Protein AF-A0A858XMP1-F1 (afdb_monomer_lite)

Secondary structure (DSSP, 8-state):
--HHHHHHHHHHTTPEE--STT----TTEEEEETTEEEEE-SSSEEEEE--GGGSTTS-SEEEEEEETTEEEEEEES-HHHHHHHHHHHHHTSS-HHHHHHHH--

Sequence (105 aa):
MKNSELIKLLKTKGYKRVTLETDNGEPNTFYSYRRGLHINATGNLSFHIVPPSQSLGLGRFAVCAVRDGAGFQTGTDCPELFFRRLLSFLQGETSEEEMIRDTAR

pLDDT: mean 95.47, std 3.19, range [77.94, 98.62]

Foldseek 3Di:
DDPVVVVVLLVVLVADEDEPVPDPLDASYWYDDPNKIWHSNHSFKIWIAADPVPCPPQARIKIWGADPNDIFMHGDNDVVVRVVVVVCVSVVVADNVRSRVVRVD

Radius of gyration: 12.72 Å; chains: 1; bounding box: 30×30×31 Å

Organism: NCBI:txid357276

Structure (mmCIF, N/CA/C/O backbone):
data_AF-A0A858XMP1-F1
#
_entry.id   AF-A0A858XMP1-F1
#
loop_
_atom_site.group_PDB
_atom_site.id
_atom_site.type_symbol
_atom_site.label_atom_id
_atom_site.label_alt_id
_atom_site.label_comp_id
_atom_site.label_asym_id
_atom_site.label_entity_id
_atom_site.label_seq_id
_atom_site.pdbx_PDB_ins_code
_atom_site.Cartn_x
_atom_site.Cartn_y
_atom_site.Cartn_z
_atom_site.occupancy
_atom_site.B_iso_or_equiv
_atom_site.auth_seq_id
_atom_site.auth_comp_id
_atom_site.auth_asym_id
_atom_site.auth_atom_id
_atom_site.pdbx_PDB_model_num
ATOM 1 N N . MET A 1 1 ? 0.048 -14.001 1.744 1.00 87.25 1 MET A N 1
ATOM 2 C CA . MET A 1 1 ? -1.282 -13.359 1.633 1.00 87.25 1 MET A CA 1
ATOM 3 C C . MET A 1 1 ? -1.563 -13.027 0.171 1.00 87.25 1 MET A C 1
ATOM 5 O O . MET A 1 1 ? -0.652 -12.592 -0.524 1.00 87.25 1 MET A O 1
ATOM 9 N N . LYS A 1 2 ? -2.784 -13.260 -0.318 1.00 89.50 2 LYS A N 1
ATOM 10 C CA . LYS A 1 2 ? -3.235 -12.887 -1.671 1.00 89.50 2 LYS A CA 1
ATOM 11 C C . LYS A 1 2 ? -3.774 -11.451 -1.685 1.00 89.50 2 LYS A C 1
ATOM 13 O O . LYS A 1 2 ? -4.326 -10.985 -0.691 1.00 89.50 2 LYS A O 1
ATOM 18 N N . ASN A 1 3 ? -3.733 -10.779 -2.841 1.00 90.12 3 ASN A N 1
ATOM 19 C CA . ASN A 1 3 ? -4.265 -9.411 -2.981 1.00 90.12 3 ASN A CA 1
ATOM 20 C C . ASN A 1 3 ? -5.745 -9.298 -2.578 1.00 90.12 3 ASN A C 1
ATOM 22 O O . ASN A 1 3 ? -6.152 -8.280 -2.031 1.00 90.12 3 ASN A O 1
ATOM 26 N N . SER A 1 4 ? -6.559 -10.330 -2.818 1.00 93.06 4 SER A N 1
ATOM 27 C CA . SER A 1 4 ? -7.974 -10.334 -2.427 1.00 93.06 4 SER A CA 1
ATOM 28 C C . SER A 1 4 ? -8.180 -10.324 -0.909 1.00 93.06 4 SER A C 1
ATOM 30 O O . SER A 1 4 ? -9.125 -9.698 -0.435 1.00 93.06 4 SER A O 1
ATOM 32 N N . GLU A 1 5 ? -7.307 -10.988 -0.152 1.00 96.00 5 GLU A N 1
ATOM 33 C CA . GLU A 1 5 ? -7.322 -10.993 1.315 1.00 96.00 5 GLU A CA 1
ATOM 34 C C . GLU A 1 5 ? -6.880 -9.632 1.849 1.00 96.00 5 GLU A C 1
ATOM 36 O O . GLU A 1 5 ? -7.565 -9.047 2.685 1.00 96.00 5 GLU A O 1
ATOM 41 N N . LEU A 1 6 ? -5.806 -9.077 1.279 1.00 96.69 6 LEU A N 1
ATOM 42 C CA . LEU A 1 6 ? -5.323 -7.750 1.644 1.00 96.69 6 LEU A CA 1
ATOM 43 C C . LEU A 1 6 ? -6.363 -6.661 1.351 1.00 96.69 6 LEU A C 1
ATOM 45 O O . LEU A 1 6 ? -6.633 -5.826 2.201 1.00 96.69 6 LEU A O 1
ATOM 49 N N . ILE A 1 7 ? -7.021 -6.695 0.191 1.00 97.44 7 ILE A N 1
ATOM 50 C CA . ILE A 1 7 ? -8.097 -5.751 -0.148 1.00 97.44 7 ILE A CA 1
ATOM 51 C C . ILE A 1 7 ? -9.248 -5.824 0.862 1.00 97.44 7 ILE A C 1
ATOM 53 O O . ILE A 1 7 ? -9.822 -4.790 1.205 1.00 97.44 7 ILE A O 1
ATOM 57 N N . LYS A 1 8 ? -9.622 -7.027 1.32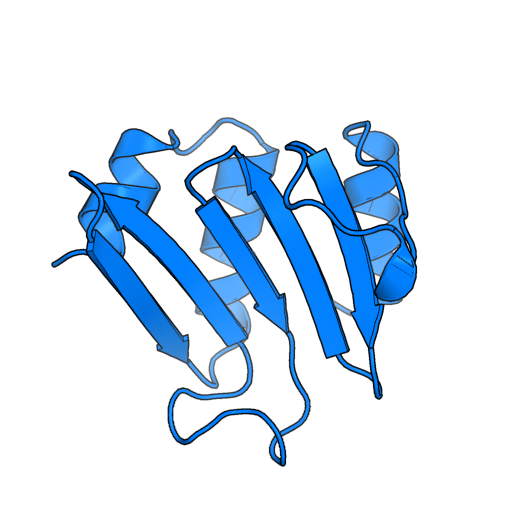0 1.00 98.00 8 LYS A N 1
ATOM 58 C CA . LYS A 1 8 ? -10.647 -7.176 2.364 1.00 98.00 8 LYS A CA 1
ATOM 59 C C . LYS A 1 8 ? -10.177 -6.532 3.667 1.00 98.00 8 LYS A C 1
ATOM 61 O O . LYS A 1 8 ? -10.928 -5.750 4.238 1.00 98.00 8 LYS A O 1
ATOM 66 N N . LEU A 1 9 ? -8.936 -6.796 4.078 1.00 98.00 9 LEU A N 1
ATOM 67 C CA . LEU A 1 9 ? -8.340 -6.192 5.269 1.00 98.00 9 LEU A CA 1
ATOM 68 C C . LEU A 1 9 ? -8.317 -4.657 5.184 1.00 98.00 9 LEU A C 1
ATOM 70 O O . LEU A 1 9 ? -8.808 -3.993 6.093 1.00 98.00 9 LEU A O 1
ATOM 74 N N . LEU A 1 10 ? -7.837 -4.090 4.077 1.00 98.38 10 LEU A N 1
ATOM 75 C CA . LEU A 1 10 ? -7.813 -2.642 3.847 1.00 98.38 10 LEU A CA 1
ATOM 76 C C . LEU A 1 10 ? -9.208 -2.026 4.025 1.00 98.38 10 LEU A C 1
ATOM 78 O O . LEU A 1 10 ? -9.372 -1.072 4.780 1.00 98.38 10 LEU A O 1
ATOM 82 N N . LYS A 1 11 ? -10.241 -2.628 3.421 1.00 98.19 11 LYS A N 1
ATOM 83 C CA . LYS A 1 11 ? -11.630 -2.175 3.594 1.00 98.19 11 LYS A CA 1
ATOM 84 C C . LYS A 1 11 ? -12.096 -2.230 5.051 1.00 98.19 11 LYS A C 1
ATOM 86 O O . LYS A 1 11 ? -12.743 -1.294 5.503 1.00 98.19 11 LYS A O 1
ATOM 91 N N . THR A 1 12 ? -11.761 -3.288 5.797 1.00 98.06 12 THR A N 1
ATOM 92 C CA . THR A 1 12 ? -12.099 -3.369 7.236 1.0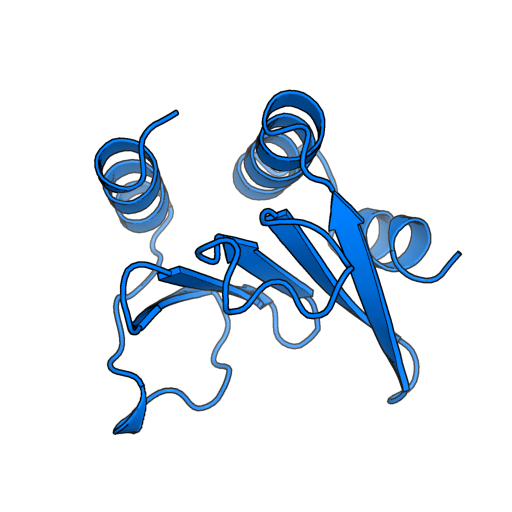0 98.06 12 THR A CA 1
ATOM 93 C C . THR A 1 12 ? -11.382 -2.315 8.078 1.00 98.06 12 THR A C 1
ATOM 95 O O . THR A 1 12 ? -11.888 -1.926 9.123 1.00 98.06 12 THR A O 1
ATOM 98 N N . LYS A 1 13 ? -10.234 -1.818 7.606 1.00 97.19 13 LYS A N 1
ATOM 99 C CA . LYS A 1 13 ? -9.471 -0.723 8.215 1.00 97.19 13 LYS A CA 1
ATOM 100 C C . LYS A 1 13 ? -9.911 0.665 7.731 1.00 97.19 13 LYS A C 1
ATOM 102 O O . LYS A 1 13 ? -9.265 1.648 8.061 1.00 97.19 13 LYS A O 1
ATOM 107 N N . GLY A 1 14 ? -10.997 0.753 6.958 1.00 97.69 14 GLY A N 1
ATOM 108 C CA . GLY A 1 14 ? -11.553 2.019 6.477 1.00 97.69 14 GLY A CA 1
ATOM 109 C C . GLY A 1 14 ? -10.919 2.552 5.193 1.00 97.69 14 GLY A C 1
ATOM 110 O O . GLY A 1 14 ? -11.270 3.649 4.767 1.00 97.69 14 GLY A O 1
ATOM 111 N N . TYR A 1 15 ? -10.034 1.792 4.539 1.00 98.50 15 TYR A N 1
ATOM 112 C CA . TYR A 1 15 ? -9.427 2.251 3.295 1.00 98.50 15 TYR A CA 1
ATOM 113 C C . TYR A 1 15 ? -10.445 2.276 2.156 1.00 98.50 15 TYR A C 1
ATOM 115 O O . TYR A 1 15 ? -11.175 1.303 1.909 1.00 98.50 15 TYR A O 1
ATOM 123 N N . LYS A 1 16 ? -10.427 3.365 1.393 1.00 98.19 16 LYS A N 1
ATOM 124 C CA . LYS A 1 16 ? -11.287 3.568 0.231 1.00 98.19 16 LYS A CA 1
ATOM 125 C C . LYS A 1 16 ? -10.582 3.113 -1.043 1.00 98.19 16 LYS A C 1
ATOM 127 O O . LYS A 1 16 ? -9.432 3.450 -1.303 1.00 98.19 16 LYS A O 1
ATOM 132 N N . ARG A 1 17 ? -11.296 2.367 -1.886 1.00 98.00 17 ARG A N 1
ATOM 133 C CA . ARG A 1 17 ? -10.810 2.085 -3.239 1.00 98.00 17 ARG A CA 1
ATOM 134 C C . ARG A 1 17 ? -10.997 3.323 -4.116 1.00 98.00 17 ARG A C 1
ATOM 136 O O . ARG A 1 17 ? -12.112 3.834 -4.193 1.00 98.00 17 ARG A O 1
ATOM 143 N N . VAL A 1 18 ? -9.949 3.715 -4.827 1.00 98.06 18 VAL A N 1
ATOM 144 C CA . VAL A 1 18 ? -9.973 4.734 -5.884 1.00 98.06 18 VAL A CA 1
ATOM 145 C C . VAL A 1 18 ? -9.583 4.110 -7.229 1.00 98.06 18 VAL A C 1
ATOM 147 O O . VAL A 1 18 ? -9.201 2.936 -7.301 1.00 98.06 18 VAL A O 1
ATOM 150 N N . THR A 1 19 ? -9.757 4.864 -8.310 1.00 96.62 19 THR A N 1
ATOM 151 C CA . THR A 1 19 ? -9.196 4.538 -9.631 1.00 96.62 19 THR A CA 1
ATOM 152 C C . THR A 1 19 ? -7.845 5.224 -9.801 1.00 96.62 19 THR A C 1
ATOM 154 O O . THR A 1 19 ? -7.549 6.138 -9.039 1.00 96.62 19 THR A O 1
ATOM 157 N N . LEU A 1 20 ? -7.044 4.805 -10.785 1.00 94.06 20 LEU A N 1
ATOM 158 C CA . LEU A 1 20 ? -5.773 5.474 -11.078 1.00 94.06 20 LEU A CA 1
ATOM 159 C C . LEU A 1 20 ? -6.008 6.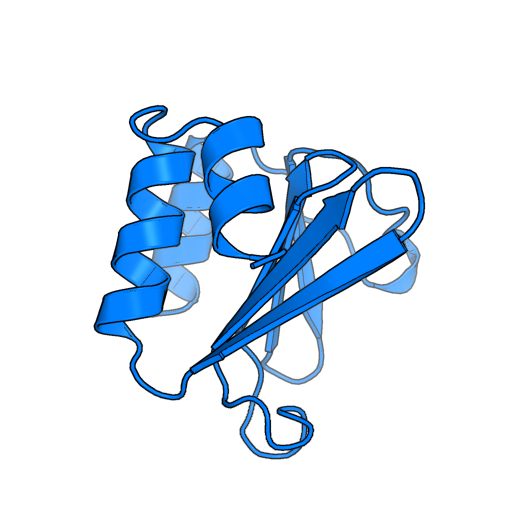940 -11.478 1.00 94.06 20 LEU A C 1
ATOM 161 O O . LEU A 1 20 ? -5.255 7.820 -11.095 1.00 94.06 20 LEU A O 1
ATOM 165 N N . GLU A 1 21 ? -7.080 7.196 -12.223 1.00 95.38 21 GLU A N 1
ATOM 166 C CA . GLU A 1 21 ? -7.453 8.511 -12.743 1.00 95.38 21 GLU A CA 1
ATOM 167 C C . GLU A 1 21 ? -7.926 9.466 -11.640 1.00 95.38 21 GLU A C 1
ATOM 169 O O . GLU A 1 21 ? -7.823 10.682 -11.776 1.00 95.38 21 GLU A O 1
ATOM 174 N N . THR A 1 22 ? -8.465 8.913 -10.554 1.00 93.94 22 THR A N 1
ATOM 175 C CA . THR A 1 22 ? -8.961 9.668 -9.395 1.00 93.94 22 THR A CA 1
ATOM 176 C C . THR A 1 22 ? -8.009 9.609 -8.207 1.00 93.94 22 THR A C 1
ATOM 178 O O . THR A 1 22 ? -8.375 10.072 -7.130 1.00 93.94 22 THR A O 1
ATOM 181 N N . ASP A 1 23 ? -6.856 8.957 -8.351 1.00 94.12 23 ASP A N 1
ATOM 182 C CA . ASP A 1 23 ? -5.879 8.876 -7.278 1.00 94.12 23 ASP A CA 1
ATOM 183 C C . ASP A 1 23 ? -5.107 10.193 -7.190 1.00 94.12 23 ASP A C 1
ATOM 185 O O . ASP A 1 23 ? -4.415 10.598 -8.121 1.00 94.12 23 ASP A O 1
ATOM 189 N N . ASN A 1 24 ? -5.252 10.868 -6.058 1.00 92.44 24 ASN A N 1
ATOM 190 C CA . ASN A 1 24 ? -4.576 12.119 -5.729 1.00 92.44 24 ASN A CA 1
ATOM 191 C C . ASN A 1 24 ? -3.594 11.948 -4.557 1.00 92.44 24 ASN A C 1
ATOM 193 O O . ASN A 1 24 ? -3.136 12.944 -4.001 1.00 92.44 24 ASN A O 1
ATOM 197 N N . GLY A 1 25 ? -3.288 10.703 -4.166 1.00 90.12 25 GLY A N 1
ATOM 198 C CA . GLY A 1 25 ? -2.435 10.415 -3.013 1.00 90.12 25 GLY A CA 1
ATOM 199 C C . GLY A 1 25 ? -3.127 10.633 -1.665 1.00 90.12 25 GLY A C 1
ATOM 200 O O . GLY A 1 25 ? -2.451 10.770 -0.647 1.00 90.12 25 GLY A O 1
ATOM 201 N N . GLU A 1 26 ? -4.465 10.676 -1.633 1.00 96.00 26 GLU A N 1
ATOM 202 C CA . GLU A 1 26 ? -5.220 10.769 -0.385 1.00 96.00 26 GLU A CA 1
ATOM 203 C C . GLU A 1 26 ? -4.863 9.613 0.571 1.00 96.00 26 GLU A C 1
ATOM 205 O O . GLU A 1 26 ? -4.855 8.447 0.154 1.00 96.00 26 GLU A O 1
ATOM 210 N N . PRO A 1 27 ? -4.616 9.900 1.863 1.00 97.44 27 PRO A N 1
ATOM 211 C CA . PRO A 1 27 ? -4.402 8.872 2.873 1.00 97.44 27 PRO A CA 1
ATOM 212 C C . PRO A 1 27 ? -5.548 7.864 2.935 1.00 97.44 27 PRO A C 1
ATOM 214 O O . PRO A 1 27 ? -6.710 8.194 2.690 1.00 97.44 27 PRO A O 1
ATOM 217 N N . ASN A 1 28 ? -5.236 6.642 3.357 1.00 98.12 28 ASN A N 1
ATOM 218 C CA . ASN A 1 28 ? -6.197 5.549 3.477 1.00 98.12 28 ASN A CA 1
ATOM 219 C C . ASN A 1 28 ? -6.935 5.242 2.164 1.00 98.12 28 ASN A C 1
ATOM 221 O O . ASN A 1 28 ? -8.125 4.908 2.157 1.00 98.12 28 ASN A O 1
ATOM 225 N N . THR A 1 29 ? -6.233 5.320 1.035 1.00 98.62 29 THR A N 1
ATOM 226 C CA . THR A 1 29 ? -6.772 4.918 -0.267 1.00 98.62 29 THR A CA 1
ATOM 227 C C . THR A 1 29 ? -5.956 3.794 -0.890 1.00 98.62 29 THR A C 1
ATOM 229 O O . THR A 1 29 ? -4.831 3.499 -0.487 1.00 98.62 29 THR A O 1
ATOM 232 N N . PHE A 1 30 ? -6.547 3.084 -1.847 1.00 98.56 30 PHE A N 1
ATOM 233 C CA . PHE A 1 30 ? -5.820 2.108 -2.651 1.00 98.56 30 PHE A CA 1
ATOM 234 C C . PHE A 1 30 ? -6.441 1.949 -4.034 1.00 98.56 30 PHE A C 1
ATOM 236 O O . PHE A 1 30 ? -7.654 2.090 -4.211 1.00 98.56 30 PHE A O 1
ATOM 243 N N . TYR A 1 31 ? -5.634 1.539 -5.003 1.00 97.75 31 TYR A N 1
ATOM 244 C CA . TYR A 1 31 ? -6.099 1.180 -6.339 1.00 97.75 31 TYR A CA 1
ATOM 245 C C . TYR A 1 31 ? -5.323 -0.015 -6.885 1.00 97.75 31 TYR A C 1
ATOM 247 O O . TYR A 1 31 ? -4.269 -0.408 -6.384 1.00 97.75 31 TYR A O 1
ATOM 255 N N . SER A 1 32 ? -5.876 -0.641 -7.919 1.00 96.19 32 SER A N 1
ATOM 256 C CA . SER A 1 32 ? -5.196 -1.702 -8.655 1.00 96.19 32 SER A CA 1
ATOM 257 C C . SER A 1 32 ? -4.882 -1.219 -10.058 1.00 96.19 32 SER A C 1
ATOM 259 O O . SER A 1 32 ? -5.757 -0.687 -10.735 1.00 96.19 32 SER A O 1
ATOM 261 N N . TYR A 1 33 ? -3.657 -1.451 -10.511 1.00 94.25 33 TYR A N 1
ATOM 262 C CA . TYR A 1 33 ? -3.216 -1.077 -11.849 1.00 94.25 33 TYR A CA 1
ATOM 263 C C . TYR A 1 33 ? -2.377 -2.196 -12.448 1.00 94.25 33 TYR A C 1
ATOM 265 O O . TYR A 1 33 ? -1.442 -2.678 -11.820 1.00 94.25 33 TYR A O 1
ATOM 273 N N . ARG A 1 34 ? -2.739 -2.662 -13.652 1.00 92.81 34 ARG A N 1
ATOM 274 C CA . ARG A 1 34 ? -2.015 -3.716 -14.395 1.00 92.81 34 ARG A CA 1
ATOM 275 C C . ARG A 1 34 ? -1.554 -4.900 -13.520 1.00 92.81 34 ARG A C 1
ATOM 277 O O . ARG A 1 34 ? -0.405 -5.325 -13.598 1.00 92.81 34 ARG A O 1
ATOM 284 N N . ARG A 1 35 ? -2.474 -5.455 -12.717 1.00 91.50 35 ARG A N 1
ATOM 285 C CA . ARG A 1 35 ? -2.258 -6.565 -11.753 1.00 91.50 35 ARG A CA 1
ATOM 286 C C . ARG A 1 35 ? -1.434 -6.217 -10.503 1.00 91.50 35 ARG A C 1
ATOM 288 O O . ARG A 1 35 ? -1.247 -7.093 -9.661 1.00 91.50 35 ARG A O 1
ATOM 295 N N . GLY A 1 36 ? -0.984 -4.977 -10.365 1.00 94.88 36 GLY A N 1
ATOM 296 C CA . GLY A 1 36 ? -0.441 -4.427 -9.133 1.00 94.88 36 GLY A CA 1
ATOM 297 C C . GLY A 1 36 ? -1.520 -3.886 -8.193 1.00 94.88 36 GLY A C 1
ATOM 298 O O . GLY A 1 36 ? -2.685 -3.727 -8.571 1.00 94.88 36 GLY A O 1
ATOM 299 N N . LEU A 1 37 ? -1.116 -3.618 -6.957 1.00 97.31 37 LEU A N 1
ATOM 300 C CA . LEU A 1 37 ? -1.903 -2.997 -5.901 1.00 97.31 37 LEU A CA 1
ATOM 301 C C . LEU A 1 37 ? -1.059 -1.889 -5.269 1.00 97.31 37 LEU A C 1
ATOM 303 O O . LEU A 1 37 ? 0.048 -2.152 -4.804 1.00 97.31 37 LEU A O 1
ATOM 307 N N . HIS A 1 38 ? -1.601 -0.681 -5.250 1.00 97.56 38 HIS A N 1
ATOM 308 C CA . HIS A 1 38 ? -0.978 0.508 -4.682 1.00 97.56 38 HIS A CA 1
ATOM 309 C C . HIS A 1 38 ? -1.831 0.977 -3.512 1.00 97.56 38 HIS A C 1
ATOM 311 O O . HIS A 1 38 ? -3.054 1.044 -3.639 1.00 97.56 38 HIS A O 1
ATOM 317 N N . ILE A 1 39 ? -1.197 1.229 -2.372 1.00 98.56 39 ILE A N 1
ATOM 318 C CA . ILE A 1 39 ? -1.855 1.546 -1.106 1.00 98.56 39 ILE A CA 1
ATOM 319 C C . ILE A 1 39 ? -1.239 2.838 -0.585 1.00 98.56 39 ILE A C 1
ATOM 321 O O . ILE A 1 39 ? -0.068 2.841 -0.213 1.00 98.56 39 ILE A O 1
ATOM 325 N N . ASN A 1 40 ? -2.031 3.901 -0.528 1.00 98.12 40 ASN A N 1
ATOM 326 C CA . ASN A 1 40 ? -1.658 5.176 0.069 1.00 98.12 40 ASN A CA 1
ATOM 327 C C . ASN A 1 40 ? -2.008 5.094 1.556 1.00 98.12 40 ASN A C 1
ATOM 329 O O . ASN A 1 40 ? -3.175 5.199 1.939 1.00 98.12 40 ASN A O 1
ATOM 333 N N . ALA A 1 41 ? -1.012 4.792 2.387 1.00 97.88 41 ALA A N 1
ATOM 334 C CA . ALA A 1 41 ? -1.209 4.596 3.817 1.00 97.88 41 ALA A CA 1
ATOM 335 C C . ALA A 1 41 ? -1.384 5.937 4.536 1.00 97.88 41 ALA A C 1
ATOM 337 O O . ALA A 1 41 ? -2.348 6.129 5.274 1.00 97.88 41 ALA A O 1
ATOM 338 N N . THR A 1 42 ? -0.492 6.881 4.251 1.00 97.44 42 THR A N 1
ATOM 339 C CA . THR A 1 42 ? -0.542 8.268 4.730 1.00 97.44 42 THR A CA 1
ATOM 340 C C . THR A 1 42 ? -0.173 9.210 3.583 1.00 97.44 42 THR A C 1
ATOM 342 O O . THR A 1 42 ? 0.065 8.761 2.462 1.00 97.44 42 THR A O 1
ATOM 345 N N . GLY A 1 43 ? -0.087 10.516 3.853 1.00 95.69 43 GLY A N 1
ATOM 346 C CA . GLY A 1 43 ? 0.434 11.475 2.874 1.00 95.69 43 GLY A CA 1
ATOM 347 C C . GLY A 1 43 ? 1.925 11.285 2.562 1.00 95.69 43 GLY A C 1
ATOM 348 O O . GLY A 1 43 ? 2.389 11.762 1.532 1.00 95.69 43 GLY A O 1
ATOM 349 N N . ASN A 1 44 ? 2.667 10.569 3.416 1.00 96.88 44 ASN A N 1
ATOM 350 C CA . ASN A 1 44 ? 4.106 10.355 3.260 1.00 96.88 44 ASN A CA 1
ATOM 351 C C . ASN A 1 44 ? 4.500 8.878 3.184 1.00 96.88 44 ASN A C 1
ATOM 353 O O . ASN A 1 44 ? 5.692 8.591 3.154 1.00 96.88 44 ASN A O 1
ATOM 357 N N . LEU A 1 45 ? 3.553 7.938 3.185 1.00 97.94 45 LEU A N 1
ATOM 358 C CA . LEU A 1 45 ? 3.843 6.507 3.206 1.00 97.94 45 LEU A CA 1
ATOM 359 C C . LEU A 1 45 ? 2.917 5.750 2.256 1.00 97.94 45 LEU A C 1
ATOM 361 O O . LEU A 1 45 ? 1.691 5.860 2.342 1.00 97.94 45 LEU A O 1
ATOM 365 N N . SER A 1 46 ? 3.494 4.916 1.394 1.00 97.88 46 SER A N 1
ATOM 366 C CA . SER A 1 46 ? 2.737 4.018 0.524 1.00 97.88 46 SER A CA 1
ATOM 367 C C . SER A 1 46 ? 3.354 2.621 0.433 1.00 97.88 46 SER A C 1
ATOM 369 O O . SER A 1 46 ? 4.555 2.418 0.621 1.00 97.88 46 SER A O 1
ATOM 371 N N . PHE A 1 47 ? 2.504 1.632 0.146 1.00 98.12 47 PHE A N 1
ATOM 372 C CA . PHE A 1 47 ? 2.874 0.223 -0.002 1.00 98.12 47 PHE A CA 1
ATOM 373 C C . PHE A 1 47 ? 2.422 -0.309 -1.355 1.00 98.12 47 PHE A C 1
ATOM 375 O O . PHE A 1 47 ? 1.262 -0.164 -1.747 1.00 98.12 47 PHE A O 1
ATOM 382 N N . HIS A 1 48 ? 3.353 -0.891 -2.098 1.00 97.12 48 HIS A N 1
ATOM 383 C CA . HIS A 1 48 ? 3.157 -1.249 -3.493 1.00 97.12 48 HIS A CA 1
ATOM 384 C C . HIS A 1 48 ? 3.455 -2.739 -3.687 1.00 97.12 48 HIS A C 1
ATOM 386 O O . HIS A 1 48 ? 4.506 -3.238 -3.292 1.00 97.12 48 HIS A O 1
ATOM 392 N N . ILE A 1 49 ? 2.527 -3.449 -4.325 1.00 97.62 49 ILE A N 1
ATOM 393 C CA . ILE A 1 49 ? 2.706 -4.821 -4.801 1.00 97.62 49 ILE A CA 1
ATOM 394 C C . ILE A 1 49 ? 2.589 -4.776 -6.315 1.00 97.62 49 ILE A C 1
ATOM 396 O O . ILE A 1 49 ? 1.505 -4.529 -6.836 1.00 97.62 49 ILE A O 1
ATOM 400 N N . VAL A 1 50 ? 3.668 -5.042 -7.036 1.00 96.00 50 VAL A N 1
ATOM 401 C CA . VAL A 1 50 ? 3.717 -4.928 -8.497 1.00 96.00 50 VAL A CA 1
ATOM 402 C C . VAL A 1 50 ? 4.106 -6.259 -9.153 1.00 96.00 50 VAL A C 1
ATOM 404 O O . VAL A 1 50 ? 4.727 -7.128 -8.526 1.00 96.00 50 VAL A O 1
ATOM 407 N N . PRO A 1 51 ? 3.714 -6.499 -10.418 1.00 94.38 51 PRO A N 1
ATOM 408 C CA . PRO A 1 51 ? 4.262 -7.618 -11.177 1.00 94.38 51 PRO A CA 1
ATOM 409 C C . PRO A 1 51 ? 5.769 -7.415 -11.439 1.00 94.38 51 PRO A C 1
ATOM 411 O O . PRO A 1 51 ? 6.223 -6.272 -11.488 1.00 94.38 51 PRO A O 1
ATOM 414 N N . PRO A 1 52 ? 6.543 -8.493 -11.688 1.00 91.50 52 PRO A N 1
ATOM 415 C CA . PRO A 1 52 ? 7.982 -8.399 -11.965 1.00 91.50 52 PRO A CA 1
ATOM 416 C C . PRO A 1 52 ? 8.352 -7.389 -13.058 1.00 91.50 52 PRO A C 1
ATOM 418 O O . PRO A 1 52 ? 9.343 -6.685 -12.941 1.00 91.50 52 PRO A O 1
ATOM 421 N N . SER A 1 53 ? 7.522 -7.255 -14.096 1.00 91.62 53 SER A N 1
ATOM 422 C CA . SER A 1 53 ? 7.747 -6.309 -15.197 1.00 91.62 53 SER A CA 1
ATOM 423 C C . SER A 1 53 ? 7.647 -4.830 -14.796 1.00 91.62 53 SER A C 1
ATOM 425 O O . SER A 1 53 ? 7.912 -3.965 -15.621 1.00 91.62 53 SER A O 1
ATOM 427 N N . GLN A 1 54 ? 7.190 -4.530 -13.578 1.00 91.44 54 GLN A N 1
ATOM 428 C CA . GLN A 1 54 ? 6.997 -3.178 -13.042 1.00 91.44 54 GLN A CA 1
ATOM 429 C C . GLN A 1 54 ? 7.846 -2.924 -11.784 1.00 91.44 54 GLN A C 1
ATOM 431 O O . GLN A 1 54 ? 7.695 -1.882 -11.158 1.00 91.44 54 GLN A O 1
ATOM 436 N N . SER A 1 55 ? 8.729 -3.853 -11.396 1.00 89.44 55 SER A N 1
ATOM 437 C CA . SER A 1 55 ? 9.512 -3.750 -10.154 1.00 89.44 55 SER A CA 1
ATOM 438 C C . SER A 1 55 ? 10.677 -2.762 -10.221 1.00 89.44 55 SER A C 1
ATOM 440 O O . SER A 1 55 ? 11.230 -2.415 -9.184 1.00 89.44 55 SER A O 1
ATOM 442 N N . LEU A 1 56 ? 11.090 -2.346 -11.426 1.00 88.06 56 LEU A N 1
ATOM 443 C CA . LEU A 1 56 ? 12.232 -1.447 -11.652 1.00 88.06 56 LEU A CA 1
ATOM 444 C C . LEU A 1 56 ? 13.534 -1.914 -10.965 1.00 88.06 56 LEU A C 1
ATOM 446 O O . LEU A 1 56 ? 14.363 -1.100 -10.577 1.00 88.06 56 LEU A O 1
ATOM 450 N N . GLY A 1 57 ? 13.707 -3.229 -10.786 1.00 89.50 57 GLY A N 1
ATOM 451 C CA . GLY A 1 57 ? 14.872 -3.805 -10.103 1.00 89.50 57 GLY A CA 1
ATOM 452 C C . GLY A 1 57 ? 14.836 -3.721 -8.571 1.00 89.50 57 GLY A C 1
ATOM 453 O O . GLY A 1 57 ? 15.757 -4.210 -7.927 1.00 89.50 57 GLY A O 1
ATOM 454 N N . LEU A 1 58 ? 13.776 -3.162 -7.980 1.00 88.25 58 LEU A N 1
ATOM 455 C CA . LEU A 1 58 ? 13.600 -3.051 -6.525 1.00 88.25 58 LEU A CA 1
ATOM 456 C C . LEU A 1 58 ? 12.977 -4.310 -5.909 1.00 88.25 58 LEU A C 1
ATOM 458 O O . LEU A 1 58 ? 13.031 -4.502 -4.702 1.00 88.25 58 LEU A O 1
ATOM 462 N N . GLY A 1 59 ? 12.373 -5.165 -6.730 1.00 94.69 59 GLY A N 1
ATOM 463 C CA . GLY A 1 59 ? 11.544 -6.282 -6.286 1.00 94.69 59 GLY A CA 1
ATOM 464 C C . GLY A 1 59 ? 10.053 -5.952 -6.333 1.00 94.69 59 GLY A C 1
ATOM 465 O O . GLY A 1 59 ? 9.630 -4.813 -6.535 1.00 94.69 59 GLY A O 1
ATOM 466 N N . ARG A 1 60 ? 9.223 -6.986 -6.237 1.00 96.31 60 ARG A N 1
ATOM 467 C CA . ARG A 1 60 ? 7.767 -6.889 -6.422 1.00 96.31 60 ARG A CA 1
ATOM 468 C C . ARG A 1 60 ? 7.042 -6.156 -5.303 1.00 96.31 60 ARG A C 1
ATOM 470 O O . ARG A 1 60 ? 5.885 -5.783 -5.488 1.00 96.31 60 ARG A O 1
ATOM 477 N N . PHE A 1 61 ? 7.672 -6.012 -4.149 1.00 97.44 61 PHE A N 1
ATOM 478 C CA . PHE A 1 61 ? 7.084 -5.417 -2.964 1.00 97.44 61 PHE A CA 1
ATOM 479 C C . PHE A 1 61 ? 7.901 -4.196 -2.577 1.00 97.44 61 PHE A C 1
ATOM 481 O O . PHE A 1 61 ? 9.087 -4.335 -2.298 1.00 97.44 61 PHE A O 1
ATOM 488 N N . ALA A 1 62 ? 7.284 -3.021 -2.550 1.00 96.81 62 ALA A N 1
ATOM 489 C CA . ALA A 1 62 ? 7.975 -1.779 -2.234 1.00 96.81 62 ALA A CA 1
ATOM 490 C C . ALA A 1 62 ? 7.238 -0.973 -1.166 1.00 96.81 62 ALA A C 1
ATOM 492 O O . ALA A 1 62 ? 6.006 -0.959 -1.115 1.00 96.81 62 ALA A O 1
ATOM 493 N N . VAL A 1 63 ? 8.015 -0.304 -0.321 1.00 97.38 63 VAL A N 1
ATOM 494 C CA . VAL A 1 63 ? 7.549 0.728 0.605 1.00 97.38 63 VAL A CA 1
ATOM 495 C C . VAL A 1 63 ? 8.176 2.035 0.155 1.00 97.38 63 VAL A C 1
ATOM 497 O O . VAL A 1 63 ? 9.398 2.103 0.004 1.00 97.38 63 VAL A O 1
ATOM 500 N N . CYS A 1 64 ? 7.347 3.048 -0.063 1.00 96.50 64 CYS A N 1
ATOM 501 C CA . CYS A 1 64 ? 7.794 4.388 -0.415 1.00 96.50 64 CYS A CA 1
ATOM 502 C C . CYS A 1 64 ? 7.488 5.328 0.743 1.00 96.50 64 CYS A C 1
ATOM 504 O O . CYS A 1 64 ? 6.409 5.262 1.330 1.00 96.50 64 CYS A O 1
ATOM 506 N N . ALA A 1 65 ? 8.443 6.192 1.058 1.00 97.31 65 ALA A N 1
ATOM 507 C CA . ALA A 1 65 ? 8.361 7.153 2.139 1.00 97.31 65 ALA A CA 1
ATOM 508 C C . ALA A 1 65 ? 8.759 8.544 1.641 1.00 97.31 65 ALA A C 1
ATOM 510 O O . ALA A 1 65 ? 9.668 8.673 0.823 1.00 97.31 65 ALA A O 1
ATOM 511 N N . VAL A 1 66 ? 8.131 9.585 2.172 1.00 96.69 66 VAL A N 1
ATOM 512 C CA . VAL A 1 66 ? 8.561 10.973 1.988 1.00 96.69 66 VAL A CA 1
ATOM 513 C C . VAL A 1 66 ? 9.102 11.485 3.319 1.00 96.69 66 VAL A C 1
ATOM 515 O O . VAL A 1 66 ? 8.430 11.393 4.343 1.00 96.69 66 VAL A O 1
ATOM 518 N N . ARG A 1 67 ? 10.323 12.026 3.319 1.00 95.44 67 ARG A N 1
ATOM 519 C CA . ARG A 1 67 ? 10.923 12.703 4.479 1.00 95.44 67 ARG A CA 1
ATOM 520 C C . ARG A 1 67 ? 11.537 14.014 4.018 1.00 95.44 67 ARG A C 1
ATOM 522 O O . ARG A 1 67 ? 12.319 14.013 3.073 1.00 95.44 67 ARG A O 1
ATOM 529 N N . ASP A 1 68 ? 11.168 15.119 4.658 1.00 93.44 68 ASP A N 1
ATOM 530 C CA . ASP A 1 68 ? 11.686 16.462 4.347 1.00 93.44 68 ASP A CA 1
ATOM 531 C C . ASP A 1 68 ? 11.538 16.849 2.857 1.00 93.44 68 ASP A C 1
ATOM 533 O O . ASP A 1 68 ? 12.409 17.478 2.262 1.00 93.44 68 ASP A O 1
ATOM 537 N N . GL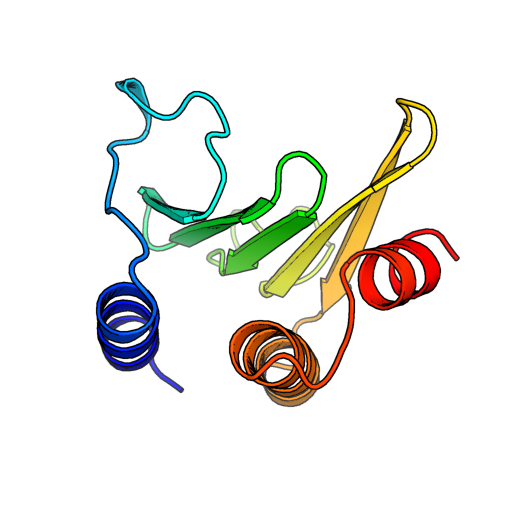Y A 1 69 ? 10.438 16.421 2.225 1.00 92.00 69 GLY A N 1
ATOM 538 C CA . GLY A 1 69 ? 10.166 16.640 0.798 1.00 92.00 69 GLY A CA 1
ATOM 539 C C . GLY A 1 69 ? 10.945 15.730 -0.162 1.00 92.00 69 GLY A C 1
ATOM 540 O O . GLY A 1 69 ? 10.694 15.767 -1.365 1.00 92.00 69 GLY A O 1
ATOM 541 N N . ALA A 1 70 ? 11.848 14.886 0.343 1.00 95.56 70 ALA A N 1
ATOM 542 C CA . ALA A 1 70 ? 12.577 13.900 -0.444 1.00 95.56 70 ALA A CA 1
ATOM 543 C C . ALA A 1 70 ? 11.882 12.531 -0.411 1.00 95.56 70 ALA A C 1
ATOM 545 O O . ALA A 1 70 ? 11.426 12.069 0.636 1.00 95.56 70 ALA A O 1
ATOM 546 N N . GLY A 1 71 ? 11.813 11.878 -1.573 1.00 95.06 71 GLY A N 1
ATOM 547 C CA . GLY A 1 71 ? 11.270 10.531 -1.721 1.00 95.06 71 GLY A CA 1
ATOM 548 C C . GLY A 1 71 ? 12.330 9.457 -1.486 1.00 95.06 71 GLY A C 1
ATOM 549 O O . GLY A 1 71 ? 13.423 9.512 -2.048 1.00 95.06 71 GLY A O 1
ATOM 550 N N . PHE A 1 72 ? 11.975 8.453 -0.697 1.00 95.75 72 PHE A N 1
ATOM 551 C CA . PHE A 1 72 ? 12.773 7.274 -0.398 1.00 95.75 72 PHE A CA 1
ATOM 552 C C . PHE A 1 72 ? 11.957 6.032 -0.719 1.00 95.75 72 PHE A C 1
ATOM 554 O O . PHE A 1 72 ? 10.733 6.023 -0.586 1.00 95.75 72 PHE A O 1
ATOM 561 N N . GLN A 1 73 ? 12.627 4.962 -1.124 1.00 94.56 73 GLN A N 1
ATOM 562 C CA . GLN A 1 73 ? 11.957 3.699 -1.386 1.00 94.56 73 GLN A CA 1
ATOM 563 C C . GLN A 1 73 ? 12.861 2.530 -1.039 1.00 94.56 73 GLN A C 1
ATOM 565 O O . GLN A 1 73 ? 14.065 2.549 -1.295 1.00 94.56 73 GLN A O 1
ATOM 570 N N . THR A 1 74 ? 12.253 1.484 -0.500 1.00 94.81 74 THR A N 1
ATOM 571 C CA . THR A 1 74 ? 12.893 0.189 -0.308 1.00 94.81 74 THR A CA 1
ATOM 572 C C . THR A 1 74 ? 12.031 -0.875 -0.958 1.00 94.81 74 THR A C 1
ATOM 574 O O . THR A 1 74 ? 10.801 -0.817 -0.887 1.00 94.81 74 THR A O 1
ATOM 577 N N . GLY A 1 75 ? 12.671 -1.833 -1.619 1.00 95.31 75 GLY A N 1
ATOM 578 C CA . GLY A 1 75 ? 11.986 -2.927 -2.284 1.00 95.31 75 GLY A CA 1
ATOM 579 C C . GLY A 1 75 ? 12.540 -4.286 -1.880 1.00 95.31 75 GLY A C 1
ATOM 580 O O . GLY A 1 75 ? 13.660 -4.410 -1.382 1.00 95.31 75 GLY A O 1
ATOM 581 N N . THR A 1 76 ? 11.720 -5.315 -2.058 1.00 96.06 76 THR A N 1
ATOM 582 C CA . THR A 1 76 ? 12.086 -6.705 -1.820 1.00 96.06 76 THR A CA 1
ATOM 583 C C . THR A 1 76 ? 11.253 -7.645 -2.688 1.00 96.06 76 THR A C 1
ATOM 585 O O . THR A 1 76 ? 10.115 -7.345 -3.052 1.00 96.06 76 THR A O 1
ATOM 588 N N . ASP A 1 77 ? 11.804 -8.818 -2.997 1.00 96.69 77 ASP A N 1
ATOM 589 C CA . ASP A 1 77 ? 11.044 -9.957 -3.528 1.00 96.69 77 ASP A CA 1
ATOM 590 C C . ASP A 1 77 ? 10.619 -10.946 -2.432 1.00 96.69 77 ASP A C 1
ATOM 592 O O . ASP A 1 77 ? 9.940 -11.927 -2.729 1.00 96.69 77 ASP A O 1
ATOM 596 N N . CYS A 1 78 ? 10.967 -10.684 -1.165 1.00 96.19 78 CYS A N 1
ATOM 597 C CA . CYS A 1 78 ? 10.547 -11.485 -0.019 1.00 96.19 78 CYS A CA 1
ATOM 598 C C . CYS A 1 78 ? 9.193 -10.977 0.518 1.00 96.19 78 CYS A C 1
ATOM 600 O O . CYS A 1 78 ? 9.146 -9.949 1.207 1.00 96.19 78 CYS A O 1
ATOM 602 N N . PRO A 1 79 ? 8.074 -11.670 0.230 1.00 95.31 79 PRO A N 1
ATOM 603 C CA . PRO A 1 79 ? 6.754 -11.232 0.670 1.00 95.31 79 PRO A CA 1
ATOM 604 C C . PRO A 1 79 ? 6.631 -11.191 2.196 1.00 95.31 79 PRO A C 1
ATOM 606 O O . PRO A 1 79 ? 5.912 -10.344 2.718 1.00 95.31 79 PRO A O 1
ATOM 609 N N . GLU A 1 80 ? 7.318 -12.070 2.926 1.00 96.12 80 GLU A N 1
ATOM 610 C CA . GLU A 1 80 ? 7.246 -12.157 4.387 1.00 96.12 80 GLU A CA 1
ATOM 611 C C . GLU A 1 80 ? 7.707 -10.854 5.051 1.00 96.12 80 GLU A C 1
ATOM 613 O O . GLU A 1 80 ? 7.031 -10.347 5.948 1.00 96.12 80 GLU A O 1
ATOM 618 N N . LEU A 1 81 ? 8.817 -10.275 4.575 1.00 95.19 81 LEU A N 1
ATOM 619 C CA . LEU A 1 81 ? 9.337 -9.003 5.084 1.00 95.19 81 LEU A CA 1
ATOM 620 C C . LEU A 1 81 ? 8.366 -7.852 4.811 1.00 95.19 81 LEU A C 1
ATOM 622 O O . LEU A 1 81 ? 8.103 -7.037 5.698 1.00 95.19 81 LEU A O 1
ATOM 626 N N . PHE A 1 82 ? 7.801 -7.810 3.604 1.00 97.00 82 PHE A N 1
ATOM 627 C CA . PHE A 1 82 ? 6.838 -6.784 3.221 1.00 97.00 82 PHE A CA 1
ATOM 628 C C . PHE A 1 82 ? 5.536 -6.879 4.025 1.00 97.00 82 PHE A C 1
ATOM 630 O O . PHE A 1 82 ? 5.110 -5.895 4.630 1.00 97.00 82 PHE A O 1
ATOM 637 N N . PHE A 1 83 ? 4.908 -8.059 4.063 1.00 97.31 83 PHE A N 1
ATOM 638 C CA . PHE A 1 83 ? 3.632 -8.238 4.755 1.00 97.31 83 PHE A CA 1
ATOM 639 C C . PHE A 1 83 ? 3.773 -8.035 6.260 1.00 97.31 83 PHE A C 1
ATOM 641 O O . PHE A 1 83 ? 2.865 -7.470 6.858 1.00 97.31 83 PHE A O 1
ATOM 648 N N . ARG A 1 84 ? 4.903 -8.414 6.872 1.00 96.31 84 ARG A N 1
ATOM 649 C CA . ARG A 1 84 ? 5.161 -8.112 8.285 1.00 96.31 84 ARG A CA 1
ATOM 650 C C . ARG A 1 84 ? 5.100 -6.607 8.556 1.00 96.31 84 ARG A C 1
ATOM 652 O O . ARG A 1 84 ? 4.394 -6.196 9.468 1.00 96.31 84 ARG A O 1
ATOM 659 N N . ARG A 1 85 ? 5.791 -5.790 7.752 1.00 96.50 85 ARG A N 1
ATOM 660 C CA . ARG A 1 85 ? 5.787 -4.323 7.903 1.00 96.50 85 ARG A CA 1
ATOM 661 C C . ARG A 1 85 ? 4.404 -3.719 7.664 1.00 96.50 85 ARG A C 1
ATOM 663 O O . ARG A 1 85 ? 3.926 -2.945 8.484 1.00 96.50 85 ARG A O 1
ATOM 670 N N . LEU A 1 86 ? 3.748 -4.109 6.569 1.00 97.94 86 LEU A N 1
ATOM 671 C CA . LEU A 1 86 ? 2.414 -3.614 6.227 1.00 97.94 86 LEU A CA 1
ATOM 672 C C .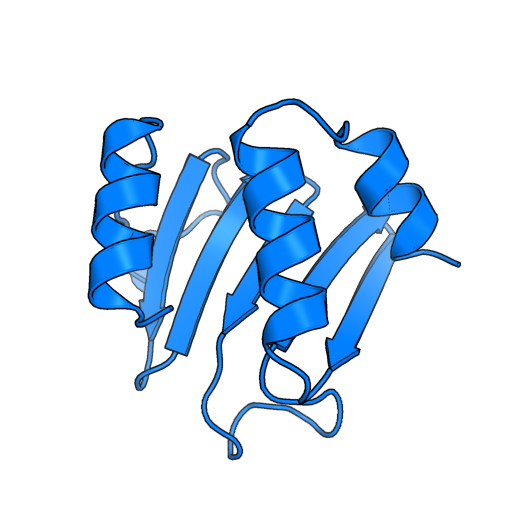 LEU A 1 86 ? 1.385 -3.946 7.317 1.00 97.94 86 LEU A C 1
ATOM 674 O O . LEU A 1 86 ? 0.597 -3.086 7.694 1.00 97.94 86 LEU A O 1
ATOM 678 N N . LEU A 1 87 ? 1.379 -5.180 7.827 1.00 97.75 87 LEU A N 1
ATOM 679 C CA . LEU A 1 87 ? 0.421 -5.593 8.854 1.00 97.75 87 LEU A CA 1
ATOM 680 C C . LEU A 1 87 ? 0.672 -4.888 10.186 1.00 97.75 87 LEU A C 1
ATOM 682 O O . LEU A 1 87 ? -0.286 -4.369 10.749 1.00 97.75 87 LEU A O 1
ATOM 686 N N . SER A 1 88 ? 1.936 -4.785 10.607 1.00 97.88 88 SER A N 1
ATOM 687 C CA . SER A 1 88 ? 2.340 -4.036 11.804 1.00 97.88 88 SER A CA 1
ATOM 688 C C . SER A 1 88 ? 1.834 -2.589 11.748 1.00 97.88 88 SER A C 1
ATOM 690 O O . SER A 1 88 ? 1.167 -2.113 12.666 1.00 97.88 88 SER A O 1
ATOM 692 N N . PHE A 1 89 ? 2.026 -1.914 10.608 1.00 98.19 89 PHE A N 1
ATOM 693 C CA . PHE A 1 89 ? 1.492 -0.569 10.386 1.00 98.19 89 PHE A CA 1
ATOM 694 C C . PHE A 1 89 ? -0.048 -0.532 10.437 1.00 98.19 89 PHE A C 1
ATOM 696 O O . PHE A 1 89 ? -0.631 0.258 11.174 1.00 98.19 89 PHE A O 1
ATOM 703 N N . LEU A 1 90 ? -0.740 -1.422 9.713 1.00 97.31 90 LEU A N 1
ATOM 704 C CA . LEU A 1 90 ? -2.213 -1.475 9.699 1.00 97.31 90 LEU A CA 1
ATOM 705 C C . LEU A 1 90 ? -2.829 -1.842 11.063 1.00 97.31 90 LEU A C 1
ATOM 707 O O . LEU A 1 90 ? -4.018 -1.594 11.302 1.00 97.31 90 LEU A O 1
ATOM 711 N N . GLN A 1 91 ? -2.067 -2.485 11.945 1.00 96.94 91 GLN A N 1
ATOM 712 C CA . GLN A 1 91 ? -2.455 -2.800 13.321 1.00 96.94 91 GLN A CA 1
ATOM 713 C C . GLN A 1 91 ? -2.165 -1.651 14.296 1.00 96.94 91 GLN A C 1
ATOM 715 O O . GLN A 1 91 ? -2.692 -1.678 15.404 1.00 96.94 91 GLN A O 1
ATOM 720 N N . GLY A 1 92 ? -1.423 -0.624 13.868 1.00 96.50 92 GLY A N 1
ATOM 721 C CA . GLY A 1 92 ? -0.967 0.471 14.724 1.00 96.50 92 GLY A CA 1
ATOM 722 C C . GLY A 1 92 ? 0.220 0.091 15.613 1.00 96.50 92 GLY A C 1
ATOM 723 O O . GLY A 1 92 ? 0.513 0.802 16.566 1.00 96.50 92 GLY A O 1
ATOM 724 N N . GLU A 1 93 ? 0.885 -1.029 15.322 1.00 98.06 93 GLU A N 1
ATOM 725 C CA . GLU A 1 93 ? 2.051 -1.526 16.064 1.00 98.06 93 GLU A CA 1
ATOM 726 C C . GLU A 1 93 ? 3.350 -0.816 15.652 1.00 98.06 93 GLU A C 1
ATOM 728 O O . GLU A 1 93 ? 4.313 -0.807 16.413 1.00 98.06 93 GLU A O 1
ATOM 733 N N . THR A 1 94 ? 3.389 -0.223 14.455 1.00 97.56 94 THR A N 1
ATOM 734 C CA . THR A 1 94 ? 4.516 0.586 13.962 1.00 97.56 94 THR A CA 1
ATOM 735 C C . THR A 1 94 ? 4.004 1.931 13.477 1.00 97.56 94 THR A C 1
ATOM 737 O O . THR A 1 94 ? 3.048 1.977 12.697 1.00 97.56 94 THR A O 1
ATOM 740 N N . SER A 1 95 ? 4.638 3.017 13.924 1.00 97.62 95 SER A N 1
ATOM 741 C CA . SER A 1 95 ? 4.227 4.375 13.551 1.00 97.62 95 SER A CA 1
ATOM 742 C C . SER A 1 95 ? 4.669 4.752 12.131 1.00 97.62 95 SER A C 1
ATOM 744 O O . SER A 1 95 ? 5.535 4.112 11.528 1.00 97.62 95 SER A O 1
ATOM 746 N N . GLU A 1 96 ? 4.085 5.819 11.583 1.00 96.94 96 GLU A N 1
ATOM 747 C CA . GLU A 1 96 ? 4.533 6.399 10.313 1.00 96.94 96 GLU A CA 1
ATOM 748 C C . GLU A 1 96 ? 6.004 6.840 10.394 1.00 96.94 96 GLU A C 1
ATOM 750 O O . GLU A 1 96 ? 6.792 6.528 9.505 1.00 96.94 96 GLU A O 1
ATOM 755 N N . GLU A 1 97 ? 6.412 7.495 11.482 1.00 96.56 97 GLU A N 1
ATOM 756 C CA . GLU A 1 97 ? 7.780 7.981 11.681 1.00 96.56 97 GLU A CA 1
ATOM 757 C C . GLU A 1 97 ? 8.799 6.839 11.743 1.00 96.56 97 GLU A C 1
ATOM 759 O O . GLU A 1 97 ? 9.908 6.963 11.216 1.00 96.56 97 GLU A O 1
ATOM 764 N N . GLU A 1 98 ? 8.441 5.723 12.381 1.00 96.69 98 GLU A N 1
ATOM 765 C CA . GLU A 1 98 ? 9.266 4.514 12.412 1.00 96.69 98 GLU A CA 1
ATOM 766 C C . GLU A 1 98 ? 9.406 3.911 11.011 1.00 96.69 98 GLU A C 1
ATOM 768 O O . GLU A 1 98 ? 10.523 3.641 10.562 1.00 96.69 98 GLU A O 1
ATOM 773 N N . MET A 1 99 ? 8.296 3.787 10.275 1.00 96.56 99 MET A N 1
ATOM 774 C CA . MET A 1 99 ? 8.291 3.285 8.898 1.00 96.56 99 MET A CA 1
ATOM 775 C C . MET A 1 99 ? 9.122 4.158 7.949 1.00 96.56 99 MET A C 1
ATOM 777 O O . MET A 1 99 ? 9.894 3.635 7.135 1.00 96.56 99 MET A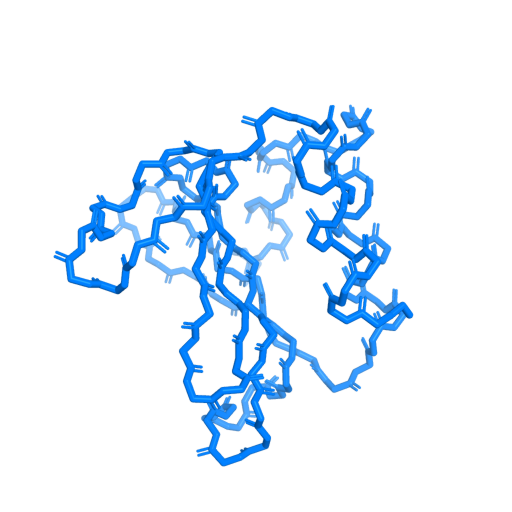 O 1
ATOM 781 N N . ILE A 1 100 ? 8.994 5.484 8.052 1.00 96.44 100 ILE A N 1
ATOM 782 C CA . ILE A 1 100 ? 9.763 6.445 7.253 1.00 96.44 100 ILE A CA 1
ATOM 783 C C . ILE A 1 100 ? 11.247 6.333 7.592 1.00 96.44 100 ILE A C 1
ATOM 785 O O . ILE A 1 100 ? 12.071 6.237 6.683 1.00 96.44 100 ILE A O 1
ATOM 789 N N . ARG A 1 101 ? 11.608 6.294 8.880 1.00 95.06 101 ARG A N 1
ATOM 790 C CA . ARG A 1 101 ? 13.004 6.139 9.317 1.00 95.06 101 ARG A CA 1
ATOM 791 C C . ARG A 1 101 ? 13.629 4.856 8.782 1.00 95.06 101 ARG A C 1
ATOM 793 O O . ARG A 1 101 ? 14.783 4.881 8.374 1.00 95.06 101 ARG A O 1
ATOM 800 N N . ASP A 1 102 ? 12.874 3.763 8.759 1.00 93.62 102 ASP A N 1
ATOM 801 C CA . ASP A 1 102 ? 13.331 2.471 8.245 1.00 93.62 102 ASP A CA 1
ATOM 802 C C . ASP A 1 102 ? 13.463 2.413 6.725 1.00 93.62 102 ASP A C 1
ATOM 804 O O . ASP A 1 102 ? 14.244 1.611 6.208 1.00 93.62 102 ASP A O 1
ATOM 808 N N . THR A 1 103 ? 12.704 3.243 6.016 1.00 92.94 103 THR A N 1
ATOM 809 C CA . THR A 1 103 ? 12.724 3.324 4.551 1.00 92.94 103 THR A CA 1
ATOM 810 C C . THR A 1 103 ? 13.783 4.309 4.053 1.00 92.94 103 THR A C 1
ATOM 812 O O . THR A 1 103 ? 14.422 4.055 3.038 1.00 92.94 103 THR A O 1
ATOM 815 N N . ALA A 1 104 ? 14.001 5.405 4.782 1.00 88.88 104 ALA A N 1
ATOM 816 C CA . ALA A 1 104 ? 14.937 6.484 4.464 1.00 88.88 104 ALA A CA 1
ATOM 817 C C . ALA A 1 104 ? 16.285 6.344 5.203 1.00 88.88 104 ALA A C 1
ATOM 819 O O . ALA A 1 104 ? 16.807 7.335 5.734 1.00 88.88 104 ALA A O 1
ATOM 820 N N . ARG A 1 105 ? 16.785 5.105 5.302 1.00 77.94 105 ARG A N 1
ATOM 821 C CA . ARG A 1 105 ? 18.086 4.777 5.905 1.00 77.94 105 ARG A CA 1
ATOM 822 C C . ARG A 1 105 ? 19.245 5.048 4.957 1.00 77.94 105 ARG A C 1
ATOM 824 O O . ARG A 1 105 ? 19.061 4.852 3.737 1.00 77.94 105 ARG A O 1
#